Protein AF-X0ZJU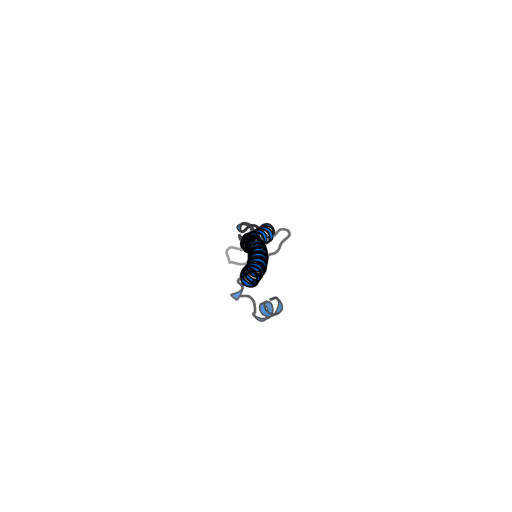9-F1 (afdb_monomer_lite)

Radius of gyration: 37.64 Å; chains: 1; bounding box: 82×28×100 Å

Structure (mmCIF, N/CA/C/O backbone):
data_AF-X0ZJU9-F1
#
_entry.id   AF-X0ZJU9-F1
#
loop_
_atom_site.group_PDB
_atom_site.id
_atom_site.type_symbol
_atom_site.label_atom_id
_atom_site.label_alt_id
_atom_site.label_comp_id
_atom_site.label_asym_id
_atom_site.label_entity_id
_atom_site.label_seq_id
_atom_site.pdbx_PDB_ins_code
_atom_site.Cartn_x
_atom_site.Cartn_y
_atom_site.Cartn_z
_atom_site.occupancy
_atom_site.B_iso_or_equiv
_atom_site.auth_seq_id
_atom_site.auth_comp_id
_atom_site.auth_asym_id
_atom_site.auth_atom_id
_atom_site.pdbx_PDB_model_num
ATOM 1 N N . MET A 1 1 ? -57.260 5.297 60.676 1.00 50.19 1 MET A N 1
ATOM 2 C CA . MET A 1 1 ? -56.716 6.069 59.526 1.00 50.19 1 MET A CA 1
ATOM 3 C C . MET A 1 1 ? -55.193 5.883 59.292 1.00 50.19 1 MET A C 1
ATOM 5 O O . MET A 1 1 ? -54.599 6.664 58.560 1.00 50.19 1 MET A O 1
ATOM 9 N N . SER A 1 2 ? -54.528 4.848 59.842 1.00 57.25 2 SER A N 1
ATOM 10 C CA . SER A 1 2 ? -53.047 4.733 59.869 1.00 57.25 2 SER A CA 1
ATOM 11 C C . SER A 1 2 ? -52.411 3.847 58.779 1.00 57.25 2 SER A C 1
ATOM 13 O O . SER A 1 2 ? -51.230 4.005 58.469 1.00 57.25 2 SER A O 1
ATOM 15 N N . ILE A 1 3 ? -53.169 2.948 58.142 1.00 57.47 3 ILE A N 1
ATOM 16 C CA . ILE A 1 3 ? -52.617 1.941 57.209 1.00 57.47 3 ILE A CA 1
ATOM 17 C C . ILE A 1 3 ? -52.237 2.559 55.845 1.00 57.47 3 ILE A C 1
ATOM 19 O O . ILE A 1 3 ? -51.260 2.148 55.213 1.00 57.47 3 ILE A O 1
ATOM 23 N N . ALA A 1 4 ? -52.935 3.617 55.416 1.00 57.19 4 ALA A N 1
ATOM 24 C CA . ALA A 1 4 ? -52.697 4.277 54.128 1.00 57.19 4 ALA A CA 1
ATOM 25 C C . ALA A 1 4 ? -51.322 4.984 54.037 1.00 57.19 4 ALA A C 1
ATOM 27 O O . ALA A 1 4 ? -50.708 5.013 52.969 1.00 57.19 4 ALA A O 1
ATOM 28 N N . ARG A 1 5 ? -50.781 5.494 55.157 1.00 56.66 5 ARG A N 1
ATOM 29 C CA . ARG A 1 5 ? -49.474 6.186 55.196 1.00 56.66 5 ARG A CA 1
ATOM 30 C C . ARG A 1 5 ? -48.285 5.234 55.005 1.00 56.66 5 ARG A C 1
ATOM 32 O O . ARG A 1 5 ? -47.311 5.594 54.347 1.00 56.66 5 ARG A O 1
ATOM 39 N N . SER A 1 6 ? -48.376 4.008 55.526 1.00 56.50 6 SER A N 1
ATOM 40 C CA . SER A 1 6 ? -47.320 2.983 55.422 1.00 56.50 6 SER A CA 1
ATOM 41 C C . SER A 1 6 ? -47.124 2.489 53.981 1.00 56.50 6 SER A C 1
ATOM 43 O O . SER A 1 6 ? -45.995 2.398 53.486 1.00 56.50 6 SER A O 1
ATOM 45 N N . LYS A 1 7 ? -48.231 2.259 53.259 1.00 58.34 7 LYS A N 1
ATOM 46 C CA . LYS A 1 7 ? -48.215 1.764 51.871 1.00 58.34 7 LYS A CA 1
ATOM 47 C C . LYS A 1 7 ? -47.527 2.753 50.915 1.00 58.34 7 LYS A C 1
ATOM 49 O O . LYS A 1 7 ? -46.737 2.344 50.063 1.00 58.34 7 LYS A O 1
ATOM 54 N N . ASN A 1 8 ? -47.744 4.056 51.118 1.00 60.03 8 ASN A N 1
ATOM 55 C CA . ASN A 1 8 ? -47.100 5.118 50.337 1.00 60.03 8 ASN A CA 1
ATOM 56 C C . ASN A 1 8 ? -45.594 5.257 50.624 1.00 60.03 8 ASN A C 1
ATOM 58 O O . ASN A 1 8 ? -44.833 5.571 49.710 1.00 60.03 8 ASN A O 1
ATOM 62 N N . ARG A 1 9 ? -45.135 4.959 51.849 1.00 61.44 9 ARG A N 1
ATOM 63 C CA . ARG A 1 9 ? -43.709 5.019 52.226 1.00 61.44 9 ARG A CA 1
ATOM 64 C C . ARG A 1 9 ? -42.886 3.932 51.519 1.00 61.44 9 ARG A C 1
ATOM 66 O O . ARG A 1 9 ? -41.883 4.251 50.885 1.00 61.44 9 ARG A O 1
ATOM 73 N N . LYS A 1 10 ? -43.384 2.685 51.499 1.00 61.25 10 LYS A N 1
ATOM 74 C CA . LYS A 1 10 ? -42.761 1.562 50.762 1.00 61.25 10 LYS A CA 1
ATOM 75 C C . LYS A 1 10 ? -42.718 1.797 49.244 1.00 61.25 10 LYS A C 1
ATOM 77 O O . LYS A 1 10 ? -41.755 1.420 48.578 1.00 61.25 10 LYS A O 1
ATOM 82 N N . LYS A 1 11 ? -43.746 2.446 48.679 1.00 61.47 11 LYS A N 1
ATOM 83 C CA . LYS A 1 11 ? -43.803 2.801 47.246 1.00 61.47 11 LYS A CA 1
ATOM 84 C C . LYS A 1 11 ? -42.768 3.880 46.879 1.00 61.47 11 LYS A C 1
ATOM 86 O O . LYS A 1 11 ? -42.183 3.822 45.799 1.00 61.47 11 LYS A O 1
ATOM 91 N N . ARG A 1 12 ? -42.505 4.829 47.789 1.00 66.06 12 ARG A N 1
ATOM 92 C CA . ARG A 1 12 ? -41.520 5.915 47.622 1.00 66.06 12 ARG A CA 1
ATOM 93 C C . ARG A 1 12 ? -40.071 5.410 47.688 1.00 66.06 12 ARG A C 1
ATOM 95 O O . ARG A 1 12 ? -39.257 5.833 46.875 1.00 66.06 12 ARG A O 1
ATOM 102 N N . GLU A 1 13 ? -39.774 4.448 48.566 1.00 68.69 13 GLU A N 1
ATOM 103 C CA . GLU A 1 13 ? -38.463 3.771 48.613 1.00 68.69 13 GLU A CA 1
ATOM 104 C C . GLU A 1 13 ? -38.184 2.904 47.381 1.00 68.69 13 GLU A C 1
ATOM 106 O O . GLU A 1 13 ? -37.075 2.925 46.852 1.00 68.69 13 GLU A O 1
ATOM 111 N N . LYS A 1 14 ? -39.180 2.160 46.876 1.00 71.06 14 LYS A N 1
ATOM 112 C CA . LYS A 1 14 ? -39.010 1.407 45.620 1.00 71.06 14 LYS A CA 1
ATOM 113 C C . LYS A 1 14 ? -38.712 2.340 44.444 1.00 71.06 14 LYS A C 1
ATOM 115 O O . LYS A 1 14 ? -37.811 2.053 43.662 1.00 71.06 14 LYS A O 1
ATOM 120 N N . ARG A 1 15 ? -39.407 3.483 44.350 1.00 76.81 15 ARG A N 1
ATOM 121 C CA . ARG A 1 15 ? -39.126 4.511 43.332 1.00 76.81 15 ARG A CA 1
ATOM 122 C C . ARG A 1 15 ? -37.709 5.078 43.442 1.00 76.81 15 ARG A C 1
ATOM 124 O O . ARG A 1 15 ? -37.066 5.235 42.413 1.00 76.81 15 ARG A O 1
ATOM 131 N N . SER A 1 16 ? -37.205 5.353 44.648 1.00 77.50 16 SER A N 1
ATOM 132 C CA . SER A 1 16 ? -35.847 5.896 44.803 1.00 77.50 16 SER A CA 1
ATOM 133 C C . SER A 1 16 ? -34.761 4.885 44.418 1.00 77.50 16 SER A C 1
ATOM 135 O O . SER A 1 16 ? -33.769 5.273 43.809 1.00 77.50 16 SER A O 1
ATOM 137 N N . LYS A 1 17 ? -34.962 3.588 44.694 1.00 83.56 17 LYS A N 1
ATOM 138 C CA . LYS A 1 17 ? -34.053 2.519 44.245 1.00 83.56 17 LYS A CA 1
ATOM 139 C C . LYS A 1 17 ? -34.037 2.376 42.719 1.00 83.56 17 LYS A C 1
ATOM 141 O O . LYS A 1 17 ? -32.963 2.270 42.142 1.00 83.56 17 LYS A O 1
ATOM 146 N N . ILE A 1 18 ? -35.203 2.446 42.072 1.00 87.19 18 ILE A N 1
ATOM 147 C CA . ILE A 1 18 ? -35.317 2.389 40.605 1.00 87.19 18 ILE A CA 1
ATOM 148 C C . ILE A 1 18 ? -34.649 3.605 39.953 1.00 87.19 18 ILE A C 1
ATOM 150 O O . ILE A 1 18 ? -33.903 3.439 38.999 1.00 87.19 18 ILE A O 1
ATOM 154 N N . LEU A 1 19 ? -34.853 4.814 40.486 1.00 86.38 19 LEU A N 1
ATOM 155 C CA . LEU A 1 19 ? -34.218 6.031 39.962 1.00 86.38 19 LEU A CA 1
ATOM 156 C C . LEU A 1 19 ? -32.688 5.989 40.082 1.00 86.38 19 LEU A C 1
ATOM 158 O O . LEU A 1 19 ? -31.994 6.384 39.151 1.00 86.38 19 LEU A O 1
ATOM 162 N N . LYS A 1 20 ? -32.156 5.463 41.193 1.00 88.56 20 LYS A N 1
ATOM 163 C CA . LYS A 1 20 ? -30.708 5.249 41.363 1.00 88.56 20 LYS A CA 1
ATOM 164 C C . LYS A 1 20 ? -30.159 4.224 40.369 1.00 88.56 20 LYS A C 1
ATOM 166 O O . LYS A 1 20 ? -29.101 4.449 39.794 1.00 88.56 20 LYS A O 1
ATOM 171 N N . PHE A 1 21 ? -30.889 3.132 40.141 1.00 92.19 21 PHE A N 1
ATOM 172 C CA . PHE A 1 21 ? -30.520 2.114 39.157 1.00 92.19 21 PHE A CA 1
ATOM 173 C C . PHE A 1 21 ? -30.533 2.664 37.724 1.00 92.19 21 PHE A C 1
ATOM 175 O O . PHE A 1 21 ? -29.597 2.434 36.968 1.00 92.19 21 PHE A O 1
ATOM 182 N N . LEU A 1 22 ? -31.552 3.451 37.370 1.00 92.06 22 LEU A N 1
ATOM 183 C CA . LEU A 1 22 ? -31.657 4.081 36.053 1.00 92.06 22 LEU A CA 1
ATOM 184 C C . LEU A 1 22 ? -30.551 5.123 35.828 1.00 92.06 22 LEU A C 1
ATOM 186 O O . LEU A 1 22 ? -29.988 5.195 34.741 1.00 92.06 22 LEU A O 1
ATOM 190 N N . GLY A 1 23 ? -30.202 5.890 36.866 1.00 91.00 23 GLY A N 1
ATOM 191 C CA . GLY A 1 23 ? -29.067 6.814 36.831 1.00 91.00 23 GLY A CA 1
ATOM 192 C C . GLY A 1 23 ? -27.736 6.092 36.612 1.00 91.00 23 GLY A C 1
ATOM 193 O O . GLY A 1 23 ? -26.946 6.508 35.772 1.00 91.00 23 GLY A O 1
ATOM 194 N N . PHE A 1 24 ? -27.516 4.968 37.298 1.00 94.25 24 PHE A N 1
ATOM 195 C CA . PHE A 1 24 ? -26.335 4.127 37.091 1.00 94.25 24 PHE A CA 1
ATOM 196 C C . PHE A 1 24 ? -26.264 3.560 35.664 1.00 94.25 24 PHE A C 1
ATOM 198 O O . PHE A 1 24 ? -25.221 3.641 35.019 1.00 94.25 24 PHE A O 1
ATOM 205 N N . LEU A 1 25 ? -27.386 3.059 35.140 1.00 95.31 25 LEU A N 1
ATOM 206 C CA . LEU A 1 25 ? -27.464 2.544 33.772 1.00 95.31 25 LEU A CA 1
ATOM 207 C C . LEU A 1 25 ? -27.185 3.641 32.730 1.00 95.31 25 LEU A C 1
ATOM 209 O O . LEU A 1 25 ? -26.495 3.392 31.747 1.00 95.31 25 LEU A O 1
ATOM 213 N N . SER A 1 26 ? -27.667 4.863 32.975 1.00 94.25 26 SER A N 1
ATOM 214 C CA . SER A 1 26 ? -27.412 6.029 32.118 1.00 94.25 26 SER A CA 1
ATOM 215 C C . SER A 1 26 ? -25.925 6.399 32.055 1.00 94.25 26 SER A C 1
ATOM 217 O O . SER A 1 26 ? -25.401 6.700 30.981 1.00 94.25 26 SER A O 1
ATOM 219 N N . ILE A 1 27 ? -25.213 6.315 33.185 1.00 95.81 27 ILE A N 1
ATOM 220 C CA . ILE A 1 27 ? -23.764 6.560 33.234 1.00 95.81 27 ILE A CA 1
ATOM 221 C C . ILE A 1 27 ? -23.016 5.507 32.407 1.00 95.81 27 ILE A C 1
ATOM 223 O O . ILE A 1 27 ? -22.177 5.866 31.584 1.00 95.81 27 ILE A O 1
ATOM 227 N N . ILE A 1 28 ? -23.355 4.223 32.568 1.00 96.56 28 ILE A N 1
ATOM 228 C CA . ILE A 1 28 ? -22.745 3.137 31.782 1.00 96.56 28 ILE A CA 1
ATOM 229 C C . ILE A 1 28 ? -23.001 3.339 30.287 1.00 96.56 28 ILE A C 1
ATOM 231 O O . ILE A 1 28 ? -22.069 3.253 29.493 1.00 96.56 28 ILE A O 1
ATOM 235 N N . ALA A 1 29 ? -24.244 3.645 29.906 1.00 96.56 29 ALA A N 1
ATOM 236 C CA . ALA A 1 29 ? -24.606 3.889 28.515 1.00 96.56 29 ALA A CA 1
ATOM 237 C C . ALA A 1 29 ? -23.825 5.072 27.924 1.00 96.56 29 ALA A C 1
ATOM 239 O O . ALA A 1 29 ? -23.356 4.990 26.792 1.00 96.56 29 ALA A O 1
ATOM 240 N N . SER A 1 30 ? -23.623 6.135 28.706 1.00 96.06 30 SER A N 1
ATOM 241 C CA . SER A 1 30 ? -22.850 7.307 28.284 1.00 96.06 30 SER A CA 1
ATOM 242 C C . SER A 1 30 ? -21.377 6.964 28.052 1.00 96.06 30 SER A C 1
ATOM 244 O O . SER A 1 30 ? -20.814 7.340 27.028 1.00 96.06 30 SER A O 1
ATOM 246 N N . ILE A 1 31 ? -20.758 6.198 28.958 1.00 97.00 31 ILE A N 1
ATOM 247 C CA . ILE A 1 31 ? -19.371 5.730 28.798 1.00 97.00 31 ILE A CA 1
ATOM 248 C C . ILE A 1 31 ? -19.250 4.848 27.554 1.00 97.00 31 ILE A C 1
ATOM 250 O O . ILE A 1 31 ? -18.327 5.019 26.761 1.00 97.00 31 ILE A O 1
ATOM 254 N N . PHE A 1 32 ? -20.200 3.933 27.358 1.00 97.44 32 PHE A N 1
ATOM 255 C CA . PHE A 1 32 ? -20.209 3.044 26.202 1.00 97.44 32 PHE A CA 1
ATOM 256 C C . PHE A 1 32 ? -20.349 3.824 24.890 1.00 97.44 32 PHE A C 1
ATOM 258 O O . PHE A 1 32 ? -19.641 3.546 23.928 1.00 97.44 32 PHE A O 1
ATOM 265 N N . PHE A 1 33 ? -21.207 4.845 24.869 1.00 97.19 33 PHE A N 1
ATOM 266 C CA . PHE A 1 33 ? -21.399 5.714 23.712 1.00 97.19 33 PHE A CA 1
ATOM 267 C C . PHE A 1 33 ? -20.129 6.500 23.364 1.00 97.19 33 PHE A C 1
ATOM 269 O O . PHE A 1 33 ? -19.724 6.543 22.206 1.00 97.19 33 PHE A O 1
ATOM 276 N N . ILE A 1 34 ? -19.452 7.058 24.371 1.00 97.12 34 ILE A N 1
ATOM 277 C CA . ILE A 1 34 ? -18.173 7.756 24.186 1.00 97.12 34 ILE A CA 1
ATOM 278 C C . ILE A 1 34 ? -17.106 6.785 23.666 1.00 97.12 34 ILE A C 1
ATOM 280 O O . ILE A 1 34 ? -16.404 7.092 22.704 1.00 97.12 34 ILE A O 1
ATOM 284 N N . SER A 1 35 ? -17.020 5.588 24.251 1.00 96.75 35 SER A N 1
ATOM 285 C CA . SER A 1 35 ? -16.101 4.544 23.795 1.00 96.75 35 SER A CA 1
ATOM 286 C C . SER A 1 35 ? -16.357 4.162 22.338 1.00 96.75 35 SER A C 1
ATOM 288 O O . SER A 1 35 ? -15.406 4.004 21.581 1.00 96.75 35 SER A O 1
ATOM 290 N N . LEU A 1 36 ? -17.622 4.042 21.929 1.00 96.75 36 LEU A N 1
ATOM 291 C CA . LEU A 1 36 ? -18.004 3.680 20.565 1.00 96.75 36 LEU A CA 1
ATOM 292 C C . LEU A 1 36 ? -17.584 4.737 19.533 1.00 96.75 36 LEU A C 1
ATOM 294 O O . LEU A 1 36 ? -17.303 4.384 18.394 1.00 96.75 36 LEU A O 1
ATOM 298 N N . LEU A 1 37 ? -17.517 6.013 19.923 1.00 96.25 37 LEU A N 1
ATOM 299 C CA . LEU A 1 37 ? -17.049 7.096 19.052 1.00 96.25 37 LEU A CA 1
ATOM 300 C C . LEU A 1 37 ? -15.519 7.146 18.954 1.00 96.25 37 LEU A C 1
ATOM 302 O O . LEU A 1 37 ? -14.978 7.361 17.873 1.00 96.25 37 LEU A O 1
ATOM 306 N N . ILE A 1 38 ? -14.813 6.935 20.068 1.00 96.88 38 ILE A N 1
ATOM 307 C CA . ILE A 1 38 ? -13.346 7.057 20.130 1.00 96.88 38 ILE A CA 1
ATOM 308 C C . ILE A 1 38 ? -12.651 5.818 19.550 1.00 96.88 38 ILE A C 1
ATOM 310 O O . ILE A 1 38 ? -11.641 5.934 18.857 1.00 96.88 38 ILE A O 1
ATOM 314 N N . PHE A 1 39 ? -13.188 4.627 19.817 1.00 96.62 39 PHE A N 1
ATOM 315 C CA . PHE A 1 39 ? -12.597 3.355 19.405 1.00 96.62 39 PHE A CA 1
ATOM 316 C C . PHE A 1 39 ? -12.315 3.234 17.892 1.00 96.62 39 PHE A C 1
ATOM 318 O O . PHE A 1 39 ? -11.194 2.863 17.545 1.00 96.62 39 PHE A O 1
ATOM 325 N N . PRO A 1 40 ? -13.245 3.565 16.972 1.00 95.06 40 PRO A N 1
ATOM 326 C CA . PRO A 1 40 ? -12.972 3.479 15.537 1.00 95.06 40 PRO A CA 1
ATOM 327 C C . PRO A 1 40 ? -11.896 4.470 15.080 1.00 95.06 40 PRO A C 1
ATOM 329 O O . PRO A 1 40 ? -11.073 4.113 14.244 1.00 95.06 40 PRO A O 1
ATOM 332 N N . ILE A 1 41 ? -11.841 5.674 15.660 1.00 94.31 41 ILE A N 1
ATOM 333 C CA . ILE A 1 41 ? -10.802 6.671 15.348 1.00 94.31 41 ILE A CA 1
ATOM 334 C C . ILE A 1 41 ? -9.423 6.130 15.739 1.00 94.31 41 ILE A C 1
ATOM 336 O O . ILE A 1 41 ? -8.481 6.191 14.951 1.00 94.31 41 ILE A O 1
ATOM 340 N N . TYR A 1 42 ? -9.319 5.547 16.935 1.00 94.38 42 TYR A N 1
ATOM 341 C CA . TYR A 1 42 ? -8.096 4.897 17.400 1.00 94.38 42 TYR A CA 1
ATOM 342 C C . TYR A 1 42 ? -7.671 3.741 16.481 1.00 94.38 42 TYR A C 1
ATOM 344 O O . TYR A 1 42 ? -6.492 3.615 16.153 1.00 94.38 42 TYR A O 1
ATOM 352 N N . LEU A 1 43 ? -8.626 2.918 16.036 1.00 94.00 43 LEU A N 1
ATOM 353 C CA . LEU A 1 43 ? -8.350 1.773 15.171 1.00 94.00 43 LEU A CA 1
ATOM 354 C C . LEU A 1 43 ? -7.834 2.207 13.793 1.00 94.00 43 LEU A C 1
ATOM 356 O O . LEU A 1 43 ? -6.842 1.663 13.318 1.00 94.00 43 LEU A O 1
ATOM 360 N N . ILE A 1 44 ? -8.470 3.214 13.184 1.00 91.44 44 ILE A N 1
ATOM 361 C CA . ILE A 1 44 ? -8.038 3.785 11.902 1.00 91.44 44 ILE A CA 1
ATOM 362 C C . ILE A 1 44 ? -6.640 4.387 12.034 1.00 91.44 44 ILE A C 1
ATOM 364 O O . ILE A 1 44 ? -5.795 4.119 11.189 1.00 91.44 44 ILE A O 1
ATOM 368 N N . GLY A 1 45 ? -6.374 5.147 13.101 1.00 89.38 45 GLY A N 1
ATOM 369 C CA . GLY A 1 45 ? -5.049 5.718 13.345 1.00 89.38 45 GLY A CA 1
ATOM 370 C C . GLY A 1 45 ? -3.968 4.646 13.478 1.00 89.38 45 GLY A C 1
ATOM 371 O O . GLY A 1 45 ? -2.916 4.767 12.864 1.00 89.38 45 GLY A O 1
ATOM 372 N N . LYS A 1 46 ? -4.250 3.564 14.215 1.00 89.62 46 LYS A N 1
ATOM 373 C CA . LYS A 1 46 ? -3.315 2.445 14.384 1.00 89.62 46 LYS A CA 1
ATOM 374 C C . LYS A 1 46 ? -3.027 1.709 13.074 1.00 89.62 46 LYS A C 1
ATOM 376 O O . LYS A 1 46 ? -1.889 1.348 12.825 1.00 89.62 46 LYS A O 1
ATOM 381 N N . ILE A 1 47 ? -4.049 1.457 12.257 1.00 87.44 47 ILE A N 1
ATOM 382 C CA . ILE A 1 47 ? -3.849 0.803 10.956 1.00 87.44 47 ILE A CA 1
ATOM 383 C C . ILE A 1 47 ? -3.097 1.755 10.021 1.00 87.44 47 ILE A C 1
ATOM 385 O O . ILE A 1 47 ? -2.158 1.341 9.357 1.00 87.44 47 ILE A O 1
ATOM 389 N N . GLY A 1 48 ? -3.465 3.037 10.015 1.00 82.56 48 GLY A N 1
ATOM 390 C CA . GLY A 1 48 ? -2.852 4.066 9.179 1.00 82.56 48 GLY A CA 1
ATOM 391 C C . GLY A 1 48 ? -1.363 4.287 9.442 1.00 82.56 48 GLY A C 1
ATOM 392 O O . GLY A 1 48 ? -0.644 4.591 8.502 1.00 82.56 48 GLY A O 1
ATOM 393 N N . THR A 1 49 ? -0.876 4.104 10.674 1.00 81.62 49 THR A N 1
ATOM 394 C CA . THR A 1 49 ? 0.568 4.200 10.967 1.00 81.62 49 THR A CA 1
ATOM 395 C C . THR A 1 49 ? 1.390 3.059 10.379 1.00 81.62 49 THR A C 1
ATOM 397 O O . THR A 1 49 ? 2.591 3.224 10.198 1.00 81.62 49 THR A O 1
ATOM 400 N N . ASP A 1 50 ? 0.756 1.921 10.091 1.00 80.31 50 ASP A N 1
ATOM 401 C CA . ASP A 1 50 ? 1.406 0.769 9.464 1.00 80.31 50 ASP A CA 1
ATOM 402 C C . ASP A 1 50 ? 1.293 0.814 7.927 1.00 80.31 50 ASP A C 1
ATOM 404 O O . ASP A 1 50 ? 1.852 -0.046 7.243 1.00 80.31 50 ASP A O 1
ATOM 408 N N . LEU A 1 51 ? 0.559 1.786 7.364 1.00 80.00 51 LEU A N 1
ATOM 409 C CA . LEU A 1 51 ? 0.472 1.955 5.917 1.00 80.00 51 LEU A CA 1
ATOM 410 C C . LEU A 1 51 ? 1.749 2.632 5.393 1.00 80.00 51 LEU A C 1
ATOM 412 O O . LEU A 1 51 ? 2.186 3.630 5.971 1.00 80.00 51 LEU A O 1
ATOM 416 N N . PRO A 1 52 ? 2.333 2.124 4.292 1.00 76.00 52 PRO A N 1
ATOM 417 C CA . PRO A 1 52 ? 3.430 2.804 3.618 1.00 76.00 52 PRO A CA 1
ATOM 418 C C . PRO A 1 52 ? 2.972 4.169 3.099 1.00 76.00 52 PRO A C 1
ATOM 420 O O . PRO A 1 52 ? 1.788 4.369 2.800 1.00 76.00 52 PRO A O 1
ATOM 423 N N . ASP A 1 53 ? 3.918 5.101 2.990 1.00 76.94 53 ASP A N 1
ATOM 424 C CA . ASP A 1 53 ? 3.631 6.438 2.483 1.00 76.94 53 ASP A CA 1
ATOM 425 C C . ASP A 1 53 ? 3.127 6.357 1.033 1.00 76.94 53 ASP A C 1
ATOM 427 O O . ASP A 1 53 ? 3.604 5.546 0.235 1.00 76.94 53 ASP A O 1
ATOM 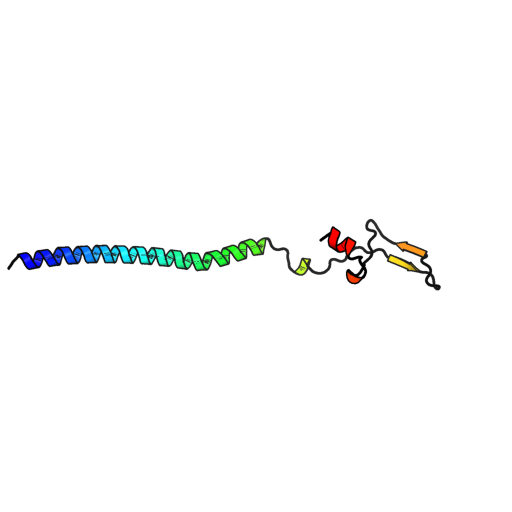431 N N . ILE A 1 54 ? 2.148 7.191 0.677 1.00 71.31 54 ILE A N 1
ATOM 432 C CA . ILE A 1 54 ? 1.542 7.180 -0.667 1.00 71.31 54 ILE A CA 1
ATOM 433 C C . ILE A 1 54 ? 2.598 7.522 -1.721 1.00 71.31 54 ILE A C 1
ATOM 435 O O . ILE A 1 54 ? 2.549 7.010 -2.840 1.00 71.31 54 ILE A O 1
ATOM 439 N N . ASP A 1 55 ? 3.591 8.325 -1.348 1.00 69.75 55 ASP A N 1
ATOM 440 C CA . ASP A 1 55 ? 4.696 8.697 -2.223 1.00 69.75 55 ASP A CA 1
ATOM 441 C C . ASP A 1 55 ? 5.582 7.493 -2.598 1.00 69.75 55 ASP A C 1
ATOM 443 O O . ASP A 1 55 ? 6.177 7.492 -3.674 1.00 69.75 55 ASP A O 1
ATOM 447 N N . GLU A 1 56 ? 5.596 6.406 -1.814 1.00 63.44 56 GLU A N 1
ATOM 448 C CA . GLU A 1 56 ? 6.276 5.152 -2.189 1.00 63.44 56 GLU A CA 1
ATOM 449 C C . GLU A 1 56 ? 5.543 4.354 -3.280 1.00 63.44 56 GLU A C 1
ATOM 451 O O . GLU A 1 56 ? 6.113 3.423 -3.858 1.00 63.44 56 GLU A O 1
ATOM 456 N N . LEU A 1 57 ? 4.282 4.698 -3.561 1.00 66.44 57 LEU A N 1
ATOM 457 C CA . LEU A 1 57 ? 3.495 4.117 -4.651 1.00 66.44 57 LEU A CA 1
ATOM 458 C C . LEU A 1 57 ? 3.758 4.817 -5.987 1.00 66.44 57 LEU A C 1
ATOM 460 O O . LEU A 1 57 ? 3.246 4.373 -7.018 1.00 66.44 57 LEU A O 1
ATOM 464 N N . THR A 1 58 ? 4.549 5.898 -5.997 1.00 69.31 58 THR A N 1
ATOM 465 C CA . THR A 1 58 ? 5.076 6.416 -7.258 1.00 69.31 58 THR A CA 1
ATOM 466 C C . THR A 1 58 ? 5.964 5.347 -7.902 1.00 69.31 58 THR A C 1
ATOM 468 O O . THR A 1 58 ? 6.674 4.628 -7.191 1.00 69.31 58 THR A O 1
ATOM 471 N N . PRO A 1 59 ? 5.910 5.170 -9.237 1.00 67.25 59 PRO A N 1
ATOM 472 C CA . PRO A 1 59 ? 6.750 4.190 -9.906 1.00 67.25 59 PRO A CA 1
ATOM 473 C C . PRO A 1 59 ? 8.209 4.488 -9.564 1.00 67.25 59 PRO A C 1
ATOM 475 O O . PRO A 1 59 ? 8.747 5.512 -9.984 1.00 67.25 59 PRO A O 1
ATOM 478 N N . ARG A 1 60 ? 8.836 3.617 -8.766 1.00 64.62 60 ARG A N 1
ATOM 479 C CA . ARG A 1 60 ? 10.273 3.709 -8.502 1.00 64.62 60 ARG A CA 1
ATOM 480 C C . ARG A 1 60 ? 10.989 3.708 -9.842 1.00 64.62 60 ARG A C 1
ATOM 482 O O . ARG A 1 60 ? 10.604 2.947 -10.733 1.00 64.62 60 ARG A O 1
ATOM 489 N N . GLU A 1 61 ? 12.043 4.507 -9.962 1.00 72.50 61 GLU A N 1
ATOM 490 C CA . GLU A 1 61 ? 12.956 4.360 -11.088 1.00 72.50 61 GLU A CA 1
ATOM 491 C C . GLU A 1 61 ? 13.546 2.949 -11.035 1.00 72.50 61 GLU A C 1
ATOM 493 O O . GLU A 1 61 ? 14.326 2.602 -10.148 1.00 72.50 61 GLU A O 1
ATOM 498 N N . GLN A 1 62 ? 13.072 2.089 -11.933 1.00 80.69 62 GLN A N 1
ATOM 499 C CA . GLN A 1 62 ? 13.596 0.744 -12.090 1.00 80.69 62 GLN A CA 1
ATOM 500 C C . GLN A 1 62 ? 14.861 0.836 -12.935 1.00 80.69 62 GLN A C 1
ATOM 502 O O . GLN A 1 62 ? 14.868 1.524 -13.956 1.00 80.69 62 GLN A O 1
ATOM 507 N N . SER A 1 63 ? 15.915 0.116 -12.556 1.00 87.31 63 SER A N 1
ATOM 508 C CA . SER A 1 63 ? 17.064 -0.045 -13.445 1.00 87.31 63 SER A CA 1
ATOM 509 C C . SER A 1 63 ? 16.606 -0.833 -14.672 1.00 87.31 63 SER A C 1
ATOM 511 O O . SER A 1 63 ? 16.143 -1.968 -14.540 1.00 87.31 63 SER A O 1
ATOM 513 N N . LEU A 1 64 ? 16.686 -0.217 -15.849 1.00 91.25 64 LEU A N 1
ATOM 514 C CA . LEU A 1 64 ? 16.326 -0.830 -17.125 1.00 91.25 64 LEU A CA 1
ATOM 515 C C . LEU A 1 64 ? 17.573 -1.069 -17.967 1.00 91.25 64 LEU A C 1
ATOM 517 O O . LEU A 1 64 ? 18.530 -0.292 -17.927 1.00 91.25 64 LEU A O 1
ATOM 521 N N . THR A 1 65 ? 17.522 -2.115 -18.783 1.00 94.62 65 THR A N 1
ATOM 522 C CA . THR A 1 65 ? 18.551 -2.395 -19.779 1.00 94.62 65 THR A CA 1
ATOM 523 C C . THR A 1 65 ? 18.476 -1.373 -20.912 1.00 94.62 65 THR A C 1
ATOM 525 O O . THR A 1 65 ? 17.422 -1.154 -21.508 1.00 94.62 65 THR A O 1
ATOM 528 N N . THR A 1 66 ? 19.612 -0.754 -21.233 1.00 93.81 66 THR A N 1
ATOM 529 C CA . THR A 1 66 ? 19.753 0.118 -22.405 1.00 93.81 66 THR A CA 1
ATOM 530 C C . THR A 1 66 ? 20.132 -0.715 -23.625 1.00 93.81 66 THR A C 1
ATOM 532 O O . THR A 1 66 ? 21.109 -1.460 -23.596 1.00 93.81 66 THR A O 1
ATOM 535 N N . GLU A 1 67 ? 19.383 -0.570 -24.714 1.00 94.94 67 GLU A N 1
ATOM 536 C CA . GLU A 1 67 ? 19.641 -1.244 -25.990 1.00 94.94 67 GLU A CA 1
ATOM 537 C C . GLU A 1 67 ? 20.307 -0.260 -26.971 1.00 94.94 67 GLU A C 1
ATOM 539 O O . GLU A 1 67 ? 19.783 0.824 -27.231 1.00 94.94 67 GLU A O 1
ATOM 544 N N . ILE A 1 68 ? 21.478 -0.619 -27.509 1.00 96.19 68 ILE A N 1
ATOM 545 C CA . ILE A 1 68 ? 22.236 0.200 -28.467 1.00 96.19 68 ILE A CA 1
ATOM 546 C C . ILE A 1 68 ? 22.042 -0.371 -29.869 1.00 96.19 68 ILE A C 1
ATOM 548 O O . ILE A 1 68 ? 22.358 -1.535 -30.110 1.00 96.19 68 ILE A O 1
ATOM 552 N N . TYR A 1 69 ? 21.583 0.461 -30.803 1.00 97.62 69 TYR A N 1
ATOM 553 C CA . TYR A 1 69 ? 21.274 0.077 -32.181 1.00 97.62 69 TYR A CA 1
ATOM 554 C C . TYR A 1 69 ? 22.198 0.767 -33.195 1.00 97.62 69 TYR A C 1
ATOM 556 O O . TYR A 1 69 ? 22.613 1.911 -32.999 1.00 97.62 69 TYR A O 1
ATOM 564 N N . ALA A 1 70 ? 22.508 0.079 -34.292 1.00 97.62 70 ALA A N 1
ATOM 565 C CA . ALA A 1 70 ? 23.169 0.647 -35.461 1.00 97.62 70 ALA A CA 1
ATOM 566 C C . ALA A 1 70 ? 22.193 1.485 -36.303 1.00 97.62 70 ALA A C 1
ATOM 568 O O . ALA A 1 70 ? 20.976 1.436 -36.125 1.00 97.62 70 ALA A O 1
ATOM 569 N N . SER A 1 71 ? 22.722 2.237 -37.272 1.00 97.25 71 SER A N 1
ATOM 570 C CA . SER A 1 71 ? 21.915 3.091 -38.158 1.00 97.25 71 SER A CA 1
ATOM 571 C C . SER A 1 71 ? 20.916 2.325 -39.032 1.00 97.25 71 SER A C 1
ATOM 573 O O . SER A 1 71 ? 19.967 2.918 -39.532 1.00 97.25 71 SER A O 1
ATOM 575 N N . ASP A 1 72 ? 21.138 1.029 -39.246 1.00 97.19 72 ASP A N 1
ATOM 576 C CA . ASP A 1 72 ? 20.235 0.137 -39.980 1.00 97.19 72 ASP A CA 1
ATOM 577 C C . ASP A 1 72 ? 19.173 -0.526 -39.079 1.00 97.19 72 ASP A C 1
ATOM 579 O O . ASP A 1 72 ? 18.354 -1.303 -39.564 1.00 97.19 72 ASP A O 1
ATOM 583 N N . GLY A 1 73 ? 19.173 -0.217 -37.777 1.00 96.75 73 GLY A N 1
ATOM 584 C CA . GLY A 1 73 ? 18.268 -0.799 -36.788 1.00 96.75 73 GLY A CA 1
ATOM 585 C C . GLY A 1 73 ? 18.722 -2.149 -36.229 1.00 96.75 73 GLY A C 1
ATOM 586 O O . GLY A 1 73 ? 18.001 -2.731 -35.421 1.00 96.75 73 GLY A O 1
ATOM 587 N N . SER A 1 74 ? 19.897 -2.660 -36.613 1.00 97.19 74 SER A N 1
ATOM 588 C CA . SER A 1 74 ? 20.454 -3.869 -35.999 1.00 97.19 74 SER A CA 1
ATOM 589 C C . SER A 1 74 ? 20.932 -3.592 -34.570 1.00 97.19 74 SER A C 1
ATOM 591 O O . SER A 1 74 ? 21.492 -2.537 -34.269 1.00 97.19 74 SER A O 1
ATOM 593 N N . LEU A 1 75 ? 20.682 -4.530 -33.656 1.00 96.81 75 LEU A N 1
ATOM 594 C CA . LEU A 1 75 ? 21.116 -4.412 -32.267 1.00 96.81 75 LEU A CA 1
ATOM 595 C C . LEU A 1 75 ? 22.630 -4.650 -32.163 1.00 96.81 75 LEU A C 1
ATOM 597 O O . LEU A 1 75 ? 23.133 -5.672 -32.624 1.00 96.81 75 LEU A O 1
ATOM 601 N N . LEU A 1 76 ? 23.338 -3.730 -31.510 1.00 97.19 76 LEU A N 1
ATOM 602 C CA . LEU A 1 76 ? 24.785 -3.785 -31.305 1.00 97.19 76 LEU A CA 1
ATOM 603 C C . LEU A 1 76 ? 25.167 -4.289 -29.914 1.00 97.19 76 LEU A C 1
ATOM 605 O O . LEU A 1 76 ? 26.108 -5.069 -29.784 1.00 97.19 76 LEU A O 1
ATOM 609 N N . ALA A 1 77 ? 24.476 -3.817 -28.874 1.00 95.81 77 ALA A N 1
ATOM 610 C CA . ALA A 1 77 ? 24.812 -4.151 -27.494 1.00 95.81 77 ALA A CA 1
ATOM 611 C C . ALA A 1 77 ? 23.646 -3.918 -26.528 1.00 95.81 77 ALA A C 1
ATOM 613 O O . ALA A 1 77 ? 22.784 -3.070 -26.763 1.00 95.81 77 ALA A O 1
ATOM 614 N N . TYR A 1 78 ? 23.697 -4.629 -25.403 1.00 95.56 78 TYR A N 1
ATOM 615 C CA . TYR A 1 78 ? 22.924 -4.339 -24.201 1.00 95.56 78 TYR A CA 1
ATOM 616 C C . TYR A 1 78 ? 23.851 -3.7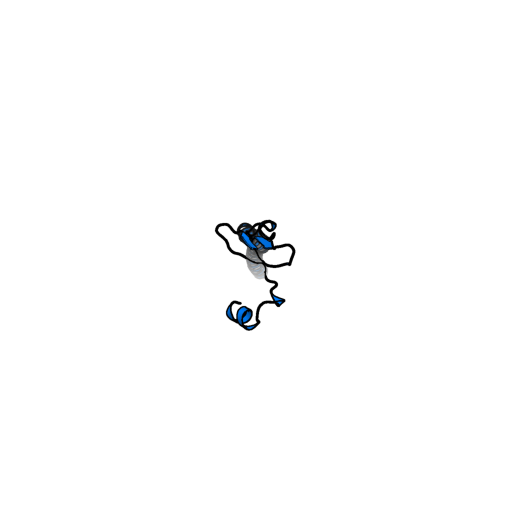21 -23.156 1.00 95.56 78 TYR A C 1
ATOM 618 O O . TYR A 1 78 ? 24.959 -4.212 -22.936 1.00 95.56 78 TYR A O 1
ATOM 626 N N . LEU A 1 79 ? 23.395 -2.657 -22.507 1.00 93.62 79 LEU A N 1
ATOM 627 C CA . LEU A 1 79 ? 24.062 -2.059 -21.364 1.00 93.62 79 LEU A CA 1
ATOM 628 C C . LEU A 1 79 ? 23.135 -2.160 -20.157 1.00 93.62 79 LEU A C 1
ATOM 630 O O . LEU A 1 79 ? 22.120 -1.472 -20.070 1.00 93.62 79 LEU A O 1
ATOM 634 N N . HIS A 1 80 ? 23.513 -3.018 -19.223 1.00 91.75 80 HIS A N 1
ATOM 635 C CA . HIS A 1 80 ? 22.873 -3.160 -17.928 1.00 91.75 80 HIS A CA 1
ATOM 636 C C . HIS A 1 80 ? 23.948 -3.357 -16.858 1.00 91.75 80 HIS A C 1
ATOM 638 O O . HIS A 1 80 ? 25.051 -3.827 -17.147 1.00 91.75 80 HIS A O 1
ATOM 644 N N . ALA A 1 81 ? 23.641 -2.960 -15.625 1.00 87.00 81 ALA A N 1
ATOM 645 C CA . ALA A 1 81 ? 24.487 -3.251 -14.475 1.00 87.00 81 ALA A CA 1
ATOM 646 C C . ALA A 1 81 ? 24.149 -4.662 -13.955 1.00 87.00 81 ALA A C 1
ATOM 648 O O . ALA A 1 81 ? 24.173 -5.632 -14.711 1.00 87.00 81 ALA A O 1
ATOM 649 N N . GLU A 1 82 ? 23.801 -4.778 -12.677 1.00 90.12 82 GLU A N 1
ATOM 650 C CA . GLU A 1 82 ? 23.399 -6.042 -12.053 1.00 90.12 82 GLU A CA 1
ATOM 651 C C . GLU A 1 82 ? 22.010 -6.527 -12.508 1.00 90.12 82 GLU A C 1
ATOM 653 O O . GLU A 1 82 ? 21.742 -7.725 -12.522 1.00 90.12 82 GLU A O 1
ATOM 658 N N . GLU A 1 83 ? 21.130 -5.608 -12.912 1.00 90.81 83 GLU A N 1
ATOM 659 C CA . GLU A 1 83 ? 19.743 -5.910 -13.269 1.00 90.81 83 GLU A CA 1
ATOM 660 C C . GLU A 1 83 ? 19.542 -5.871 -14.790 1.00 90.81 83 GLU A C 1
ATOM 662 O O . GLU A 1 83 ? 19.656 -4.806 -15.391 1.00 90.81 83 GLU A O 1
ATOM 667 N N . ASP A 1 84 ? 19.191 -7.008 -15.398 1.00 92.81 84 ASP A N 1
ATOM 668 C CA . ASP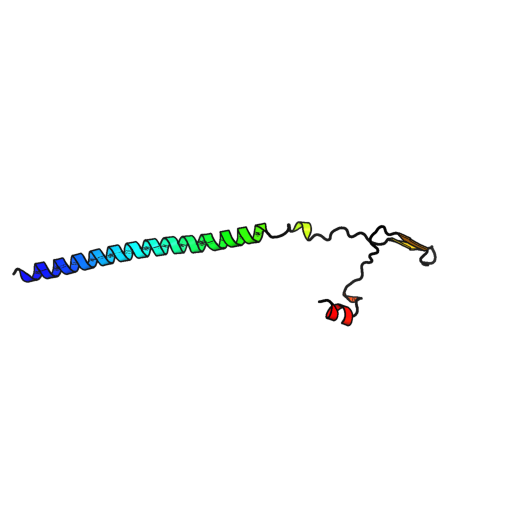 A 1 84 ? 18.735 -7.082 -16.792 1.00 92.81 84 ASP A CA 1
ATOM 669 C C . ASP A 1 84 ? 17.200 -7.071 -16.830 1.00 92.81 84 ASP A C 1
ATOM 671 O O . ASP A 1 84 ? 16.539 -8.052 -16.474 1.00 92.81 84 ASP A O 1
ATOM 675 N N . ARG A 1 85 ? 16.616 -5.916 -17.167 1.00 92.25 85 ARG A N 1
ATOM 676 C CA . ARG A 1 85 ? 15.166 -5.686 -17.115 1.00 92.25 85 ARG A CA 1
ATOM 677 C C . ARG A 1 85 ? 14.679 -4.942 -18.346 1.00 92.25 85 ARG A C 1
ATOM 679 O O . ARG A 1 85 ? 15.239 -3.920 -18.739 1.00 92.25 85 ARG A O 1
ATOM 686 N N . LYS A 1 86 ? 13.553 -5.410 -18.884 1.00 91.81 86 LYS A N 1
ATOM 687 C CA . LYS A 1 86 ? 12.827 -4.790 -19.993 1.00 91.81 86 LYS A CA 1
ATOM 688 C C . LYS A 1 86 ? 11.372 -4.570 -19.606 1.00 91.81 86 LYS A C 1
ATOM 690 O O . LYS A 1 86 ? 10.728 -5.471 -19.072 1.00 91.81 86 LYS A O 1
ATOM 695 N N . ILE A 1 87 ? 10.852 -3.382 -19.900 1.00 90.44 87 ILE A N 1
ATOM 696 C CA . ILE A 1 87 ? 9.427 -3.090 -19.725 1.00 90.44 87 ILE A CA 1
ATOM 697 C C . ILE A 1 87 ? 8.652 -3.792 -20.838 1.00 90.44 87 ILE A C 1
ATOM 699 O O . ILE A 1 87 ? 8.924 -3.577 -22.018 1.00 90.44 87 ILE A O 1
ATOM 703 N N . VAL A 1 88 ? 7.669 -4.602 -20.447 1.00 91.94 88 VAL A N 1
ATOM 704 C CA . VAL A 1 88 ? 6.732 -5.267 -21.356 1.00 91.94 88 VAL A CA 1
ATOM 705 C C . VAL A 1 88 ? 5.309 -4.924 -20.907 1.00 91.94 88 VAL A C 1
ATOM 707 O O . VAL A 1 88 ? 4.963 -5.198 -19.753 1.00 91.94 88 VAL A O 1
ATOM 710 N N . PRO A 1 89 ? 4.472 -4.314 -21.764 1.00 93.06 89 PRO A N 1
ATOM 711 C CA . PRO A 1 89 ? 3.070 -4.070 -21.445 1.00 93.06 89 PRO A CA 1
ATOM 712 C C . PRO A 1 89 ? 2.334 -5.375 -21.127 1.00 93.06 89 PRO A C 1
ATOM 714 O O . PRO A 1 89 ? 2.492 -6.369 -21.831 1.00 93.06 89 PRO A O 1
ATOM 717 N N . LEU A 1 90 ? 1.460 -5.369 -20.114 1.00 93.31 90 LEU A N 1
ATOM 718 C CA . LEU A 1 90 ? 0.701 -6.564 -19.715 1.00 93.31 90 LEU A CA 1
ATOM 719 C C . LEU A 1 90 ? -0.117 -7.162 -20.875 1.00 93.31 90 LEU A C 1
ATOM 721 O O . LEU A 1 90 ? -0.281 -8.374 -20.952 1.00 93.31 90 LEU A O 1
ATOM 725 N N . SER A 1 91 ? -0.591 -6.322 -21.800 1.00 95.50 91 SER A N 1
ATOM 726 C CA . SER A 1 91 ? -1.319 -6.742 -23.004 1.00 95.50 91 SER A CA 1
ATOM 727 C C . SER A 1 91 ? -0.489 -7.573 -23.986 1.00 95.50 91 SER A C 1
ATOM 729 O O . SER A 1 91 ? -1.067 -8.277 -24.809 1.00 95.50 91 SER A O 1
ATOM 731 N N . GLU A 1 92 ? 0.840 -7.476 -23.931 1.00 96.62 92 GLU A N 1
ATOM 732 C CA . GLU A 1 92 ? 1.765 -8.256 -24.763 1.00 96.62 92 GLU A CA 1
ATOM 733 C C . GLU A 1 92 ? 2.154 -9.589 -24.103 1.00 96.62 92 GLU A C 1
ATOM 735 O O . GLU A 1 92 ? 2.716 -10.470 -24.755 1.00 96.62 92 GLU A O 1
ATOM 740 N N . ILE A 1 93 ? 1.832 -9.770 -22.818 1.00 96.31 93 ILE A N 1
ATOM 741 C CA . ILE A 1 93 ? 2.112 -10.999 -22.078 1.00 96.31 93 ILE A CA 1
ATOM 742 C C . ILE A 1 93 ? 1.028 -12.038 -22.388 1.00 96.31 93 ILE A C 1
ATOM 744 O O . ILE A 1 93 ? -0.171 -11.762 -22.376 1.00 96.31 93 ILE A O 1
ATOM 748 N N . SER A 1 94 ? 1.453 -13.276 -22.643 1.00 97.19 94 SER A N 1
ATOM 749 C CA . SER A 1 94 ? 0.541 -14.400 -22.862 1.00 97.19 94 SER A CA 1
ATOM 750 C C . SER A 1 94 ? -0.395 -14.605 -21.670 1.00 97.19 94 SER A C 1
ATOM 752 O O . SER A 1 94 ? 0.053 -14.675 -20.524 1.00 97.19 94 SER A O 1
ATOM 754 N N . LYS A 1 95 ? -1.686 -14.817 -21.948 1.00 96.81 95 LYS A N 1
ATOM 755 C CA . LYS A 1 95 ? -2.698 -15.077 -20.915 1.00 96.81 95 LYS A CA 1
ATOM 756 C C . LYS A 1 95 ? -2.318 -16.245 -19.997 1.00 96.81 95 LYS A C 1
ATOM 758 O O . LYS A 1 95 ? -2.512 -16.154 -18.796 1.00 96.81 95 LYS A O 1
ATOM 763 N N . TYR A 1 96 ? -1.705 -17.298 -20.540 1.00 97.62 96 TYR A N 1
ATOM 764 C CA . TYR A 1 96 ? -1.261 -18.444 -19.740 1.00 97.62 96 TYR A CA 1
ATOM 765 C C . TYR A 1 96 ? -0.217 -18.073 -18.678 1.00 97.62 96 TYR A C 1
ATOM 767 O O . TYR A 1 96 ? -0.198 -18.678 -17.615 1.00 97.62 96 TYR A O 1
ATOM 775 N N . VAL A 1 97 ? 0.649 -17.093 -18.957 1.00 96.44 97 VAL A N 1
ATOM 776 C CA . VAL A 1 97 ? 1.668 -16.624 -18.003 1.00 96.44 97 VAL A CA 1
ATOM 777 C C . VAL A 1 97 ? 1.020 -15.790 -16.901 1.00 96.44 97 VAL A C 1
ATOM 779 O O . VAL A 1 97 ? 1.367 -15.947 -15.732 1.00 96.44 97 VAL A O 1
ATOM 782 N N . ILE A 1 98 ? 0.055 -14.943 -17.268 1.00 96.81 98 ILE A N 1
ATOM 783 C CA . ILE A 1 98 ? -0.723 -14.137 -16.320 1.00 96.81 98 ILE A CA 1
ATOM 784 C C . ILE A 1 98 ? -1.492 -15.063 -15.369 1.00 96.81 98 ILE A C 1
ATOM 786 O O . ILE A 1 98 ? -1.298 -14.980 -14.160 1.00 96.81 98 ILE A O 1
ATOM 790 N N . ASP A 1 99 ? -2.272 -15.994 -15.925 1.00 96.81 99 ASP A N 1
ATOM 791 C CA . ASP A 1 99 ? -3.113 -16.936 -15.173 1.00 96.81 99 ASP A CA 1
ATOM 792 C C . ASP A 1 99 ? -2.293 -17.893 -14.281 1.00 96.81 99 ASP A C 1
ATOM 794 O O . ASP A 1 99 ? -2.812 -18.446 -13.317 1.00 96.81 99 ASP A O 1
ATOM 798 N N . ALA A 1 100 ? -1.017 -18.133 -14.602 1.00 96.69 100 ALA A N 1
ATOM 799 C CA . ALA A 1 100 ? -0.132 -18.970 -13.789 1.00 96.69 100 ALA A CA 1
ATOM 800 C C . ALA A 1 100 ? 0.518 -18.218 -12.614 1.00 96.69 100 ALA A C 1
ATOM 802 O O . ALA A 1 100 ? 1.048 -18.862 -11.708 1.00 96.69 100 ALA A O 1
ATOM 803 N N . THR A 1 101 ? 0.529 -16.883 -12.647 1.00 95.44 101 THR A N 1
ATOM 804 C CA . THR A 1 101 ? 1.286 -16.049 -11.697 1.00 95.44 101 THR A CA 1
ATOM 805 C C . THR A 1 101 ? 0.383 -15.293 -10.722 1.00 95.44 101 THR A C 1
ATOM 807 O O . THR A 1 101 ? 0.797 -15.050 -9.588 1.00 95.44 101 THR A O 1
ATOM 810 N N . ILE A 1 102 ? -0.818 -14.902 -11.161 1.00 87.44 102 ILE A N 1
ATOM 811 C CA . ILE A 1 102 ? -1.808 -14.126 -10.395 1.00 87.44 102 ILE A CA 1
ATOM 812 C C . ILE A 1 102 ? -2.961 -15.038 -9.985 1.00 87.44 102 ILE A C 1
ATOM 814 O O . ILE A 1 102 ? -3.331 -15.004 -8.789 1.00 87.44 102 ILE A O 1
#

Secondary structure (DSSP, 8-state):
--HHHHHHHHHHHHHHHHHHHHHHHHHHHHHHHHHHHHHHHHHHHHHHHTSPPGGGGS------PEEEE-TTS-EEEEE-SS-------GGGS-HHHHHHH-

Sequence (102 aa):
MSIARSKNRKKREKRSKILKFLGFLSIIASIFFISLLIFPIYLIGKIGTDLPDIDELTPREQSLTTEIYASDGSLLAYLHAEEDRKIVPLSEISKYVIDATI

Foldseek 3Di:
DPPVVVVVVVVVVVVVVVVVVVVVVVVVVVVVVVCVVVVVVVVCVVVVVVDDDVVVVPPPPDFEWDWDADPVRHTDDIDGDPDHDDDDPPVRDDPVVVVVPD

pLDDT: mean 86.02, std 13.33, range [50.19, 97.62]

Organism: NCBI:txid412755

=== 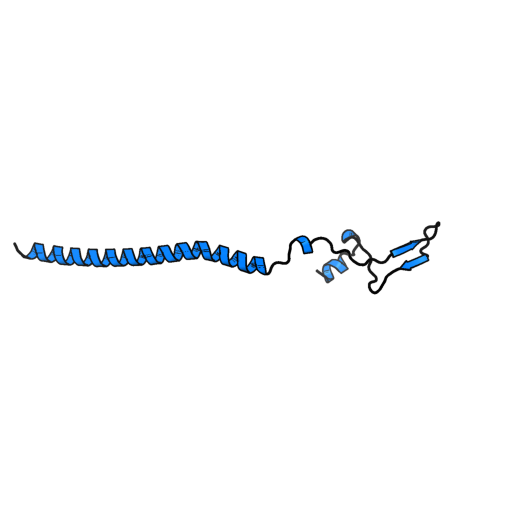Feature glossary ===
Annotated list of the representations used here:

Nearest PDB structures. The Foldseek neighbor list gives the closest experimentally determined structures in the PDB, ranked by structural alignment. TM-score near 1 means near-identical fold; near 0.3 means only rough topology match. This is how one finds what a novel AlphaFold prediction most resembles in the solved-structure universe.

Foldseek 3Di. Foldseek's 3Di representation compresses backbone geometry into a per-residue letter drawn from a learned twenty-state alphabet. It captures the tertiary interaction pattern around each residue — which residues are packed against it in space, regardless of where they are in sequence.

Radius of gyration, Cα contacts, bounding box. Radius of gyration (Rg) is the root-mean-square distance of Cα atoms from their centroid — a single number for overall size and compactness. A globular domain of N residues has Rg ≈ 2.2·N^0.38 Å; an extended or disordered chain has a much larger Rg. The Cα contact count is the number of residue pairs whose Cα atoms are within 8 Å and are more than four positions apart in sequence — a standard proxy for tertiary packing density. The bounding box is the smallest axis-aligned box enclosing all Cα atoms.

InterPro / GO / CATH / organism. The annotation block draws on four external resources. InterPro: which protein families and domains the sequence belongs to. GO: standardized terms for what the protein does, what process it participates in, and where in the cell it acts. CATH: which structural fold it has in the CATH hierarchy. Organism: the species of origin.

mmCIF coordinates. The mmCIF block holds the 3D Cartesian coordinates of each backbone atom (N, Cα, C, O) in ångströms. mmCIF is the PDB's canonical archive format — a tagged-loop text representation of the atomic model.

pLDDT. pLDDT is the predicted lDDT-Cα score: AlphaFold's confidence that the local environment of each residue (all inter-atomic distances within 15 Å) is correctly placed. It is a per-residue number between 0 and 100, with higher meaning more reliable.

Backbone torsions (φ/ψ). φ (phi) and ψ (psi) are the two rotatable backbone dihedrals per residue: φ is the C(i-1)–N–Cα–C torsion, ψ is the N–Cα–C–N(i+1) torsion, both in degrees on (−180°, 180°]. α-helical residues cluster near (−60°, −45°); β-strand residues near (−120°, +130°). A Ramachandran plot is simply a scatter of (φ, ψ) for every residue.

B-factor. For experimental (PDB) structures, the B-factor (temperature factor) quantifies the positional spread of each atom in the crystal — a combination of thermal vibration and static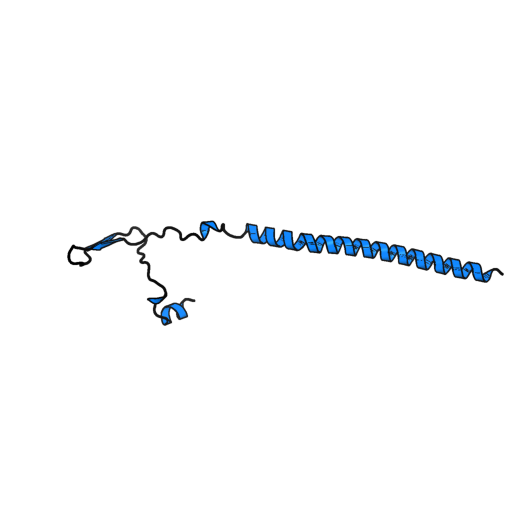 disorder — in units of Å². High B-factors mark flexible loops or poorly resolved regions; low B-factors mark the rigid, well-ordered core.

Secondary structure (3-state, P-SEA). SS3 is a coarse helix/strand/coil call (letters a/b/c) made by the P-SEA algorithm from inter-Cα distances and dihedrals. It is less detailed than DSSP but needs only Cα positions.

Predicted aligned error. Predicted aligned error is AlphaFold's pairwise confidence. Unlike pLDDT (per-residue), PAE is per-residue-pair and captures whether two parts of the structure are correctly placed relative to each other. Units are ångströms of expected positional error.

Solvent-accessible surface area. Solvent-accessible surface area (SASA) is the area in Å² traced out by the centre of a 1.4 Å probe sphere (a water molecule) rolled over the protein's van der Waals surface (Shrake–Rupley / Lee–Richards construction). Buried residues have near-zero SASA; fully exposed residues can exceed 200 Å². The total SASA scales roughly with the number of surface residues.

Secondary structure (8-state, DSSP). The SS8 string is DSSP's per-residue secondary-structure call. α-helix (H) means an i→i+4 H-bond ladder; β-strand (E) means the residue participates in a β-sheet; 3₁₀ (G) and π (I) are tighter and wider helices; T/S are turns/bends; '-' is loop.

Rendered structure images. Structure images are PyMOL renders from six orthogonal camera directions. Cartoon representation draws helices as coils and strands as arrows; sticks shows the backbone as bonds; surface shows the solvent-excluded envelope. Rainbow coloring maps sequence position to hue (blue→red, N→C); chain coloring assigns a distinct color per polypeptide.

Sequence. The amino-acid sequence is the protein's primary structure: the linear order of residues from the N-terminus to the C-terminus, written in one-letter code. Everything else here — the 3D coordinates, the secondary structure, the domain annotations — is ultimately a consequence of this string.

Contact-map, Ramachandran, and PAE plots. Three diagnostic plots accompany the record. The Cα contact map visualizes the tertiary structure as a 2D adjacency matrix (8 Å cutoff, sequence-local contacts suppressed). The Ramachandran plot shows the distribution of backbone (φ, ψ) torsions, with points in the α and β basins reflecting secondary structure content. The PAE plot shows AlphaFold's inter-residue confidence as a color matrix.